Protein AF-A0AAN3V166-F1 (afdb_monomer_lite)

Radius of gyration: 17.08 Å; chains: 1; bounding box: 38×24×50 Å

Foldseek 3Di:
DLLVVVVVVVVVLVCQCPVDPVSVVVSVVCLVDPVSLVSQLVNQLVVLLCVLVVVVVVCVVVVVFDPDPVSVVVSVVVSVVSSVVSSVVSNVVSD

Sequence (95 aa):
MITFIAVGILLWLLGTSLSSPEGFEQASAIMGSFFVKFIMWGILTALAYHVVVGIRHMMMDFGYLEETFEAGKRSAKISFVITVVLSLLAGVLVW

Organism: NCBI:txid869687

pLDDT: mean 98.25, std 2.25, range [77.19, 98.88]

Secondary structure (DSSP, 8-state):
-HHHHHHHHHHHHHHHHTT-HHHHHHHHHHHHSHHHHHHHHHHHHHHHHHHHHHHHHHHHHTTSS--SHHHHHHHHHHHHHHHHHHHHHHHHHH-

Structure (mmCIF, N/CA/C/O backbone):
data_AF-A0AAN3V166-F1
#
_entry.id   AF-A0AAN3V166-F1
#
loop_
_atom_site.group_PDB
_atom_site.id
_atom_site.type_symbol
_atom_site.label_atom_id
_atom_site.label_alt_id
_atom_site.label_comp_id
_atom_site.label_asym_id
_atom_site.label_entity_id
_atom_site.label_seq_id
_atom_site.pdbx_PDB_ins_code
_atom_site.Cartn_x
_atom_site.Cartn_y
_atom_site.Cartn_z
_atom_site.occupancy
_atom_site.B_iso_or_equiv
_atom_site.auth_seq_id
_atom_site.auth_comp_id
_atom_site.auth_asym_id
_atom_site.auth_atom_id
_atom_site.pdbx_PDB_model_num
ATOM 1 N N . MET A 1 1 ? -0.959 10.038 -2.315 1.00 77.19 1 MET A N 1
ATOM 2 C CA . MET A 1 1 ? -2.145 10.555 -1.591 1.00 77.19 1 MET A CA 1
ATOM 3 C C . MET A 1 1 ? -2.839 9.480 -0.755 1.00 77.19 1 MET A C 1
ATOM 5 O O . MET A 1 1 ? -3.034 9.728 0.423 1.00 77.19 1 MET A O 1
ATOM 9 N N . ILE A 1 2 ? -3.151 8.292 -1.300 1.00 94.75 2 ILE A N 1
ATOM 10 C CA . ILE A 1 2 ? -3.799 7.198 -0.535 1.00 94.75 2 ILE A CA 1
ATOM 11 C C . ILE A 1 2 ? -3.018 6.857 0.743 1.00 94.75 2 ILE A C 1
ATOM 13 O O . ILE A 1 2 ? -3.565 6.959 1.834 1.00 94.75 2 ILE A O 1
ATOM 17 N N . THR A 1 3 ? -1.723 6.547 0.622 1.00 95.88 3 THR A N 1
ATOM 18 C CA . THR A 1 3 ? -0.869 6.191 1.770 1.00 95.88 3 THR A CA 1
ATOM 19 C C . THR A 1 3 ? -0.804 7.292 2.829 1.00 95.88 3 THR A C 1
ATOM 21 O O . THR A 1 3 ? -0.766 6.994 4.013 1.00 95.88 3 THR A O 1
ATOM 24 N N . PHE A 1 4 ? -0.852 8.564 2.425 1.00 97.12 4 PHE A N 1
ATOM 25 C CA . PHE A 1 4 ? -0.843 9.692 3.359 1.00 97.12 4 PHE A CA 1
ATOM 26 C C . PHE A 1 4 ? -2.100 9.711 4.241 1.00 97.12 4 PHE A C 1
ATOM 28 O O . PHE A 1 4 ? -1.992 9.811 5.457 1.00 97.12 4 PHE A O 1
ATOM 35 N N . ILE A 1 5 ? -3.285 9.534 3.647 1.00 97.81 5 ILE A N 1
ATOM 36 C CA . ILE A 1 5 ? -4.547 9.440 4.400 1.00 97.81 5 ILE A CA 1
ATOM 37 C C . ILE A 1 5 ? -4.570 8.163 5.250 1.00 97.81 5 ILE A C 1
ATOM 39 O O . ILE A 1 5 ? -5.019 8.183 6.396 1.00 97.81 5 ILE A O 1
ATOM 43 N N . ALA A 1 6 ? -4.037 7.063 4.712 1.00 97.81 6 ALA A N 1
ATOM 44 C CA . ALA A 1 6 ? -3.966 5.790 5.414 1.00 97.81 6 ALA A CA 1
ATOM 45 C C . ALA A 1 6 ? -3.201 5.884 6.741 1.00 97.81 6 ALA A C 1
ATOM 47 O O . ALA A 1 6 ? -3.602 5.231 7.697 1.00 97.81 6 ALA A O 1
ATOM 48 N N . VAL A 1 7 ? -2.165 6.726 6.844 1.00 98.25 7 VAL A N 1
ATOM 49 C CA . VAL A 1 7 ? -1.442 6.940 8.111 1.00 98.25 7 VAL A CA 1
ATOM 50 C C . VAL A 1 7 ? -2.383 7.415 9.218 1.00 98.25 7 VAL A C 1
ATOM 52 O O . VAL A 1 7 ? -2.323 6.884 10.320 1.00 98.25 7 VAL A O 1
ATOM 55 N N . GLY A 1 8 ? -3.293 8.353 8.937 1.00 98.31 8 GLY A N 1
ATOM 56 C CA . GLY A 1 8 ? -4.264 8.821 9.933 1.00 98.31 8 GLY A CA 1
ATOM 57 C C . GLY A 1 8 ? -5.201 7.707 10.409 1.00 98.31 8 GLY A C 1
ATOM 58 O O . GLY A 1 8 ? -5.421 7.555 11.608 1.00 98.31 8 GLY A O 1
ATOM 59 N N . ILE A 1 9 ? -5.690 6.881 9.477 1.00 98.12 9 ILE A N 1
ATOM 60 C CA . ILE A 1 9 ? -6.545 5.722 9.782 1.00 98.12 9 ILE A CA 1
ATOM 61 C C . ILE A 1 9 ? -5.785 4.703 10.642 1.00 98.12 9 ILE A C 1
ATOM 63 O O . ILE A 1 9 ? -6.308 4.228 11.648 1.00 98.12 9 ILE A O 1
ATOM 67 N N . LEU A 1 10 ? -4.543 4.385 10.270 1.00 98.56 10 LEU A N 1
ATOM 68 C CA . LEU A 1 10 ? -3.714 3.415 10.983 1.00 98.56 10 LEU A CA 1
ATOM 69 C C . LEU A 1 10 ? -3.304 3.916 12.371 1.00 98.56 10 LEU A C 1
ATOM 71 O O . LEU A 1 10 ? -3.309 3.127 13.308 1.00 98.56 10 LEU A O 1
ATOM 75 N N . LEU A 1 11 ? -2.995 5.206 12.530 1.00 98.75 11 LEU A N 1
ATOM 76 C CA . LEU A 1 11 ? -2.680 5.793 13.836 1.00 98.75 11 LEU A CA 1
ATOM 77 C C . LEU A 1 11 ? -3.895 5.817 14.762 1.00 98.75 11 LEU A C 1
ATOM 79 O O . LEU A 1 11 ? -3.748 5.543 15.949 1.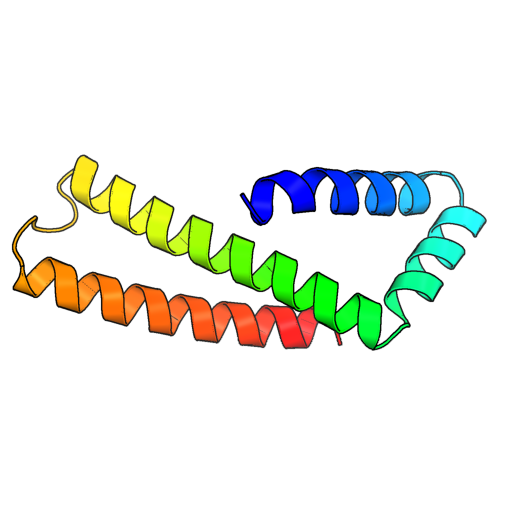00 98.75 11 LEU A O 1
ATOM 83 N N . TRP A 1 12 ? -5.088 6.100 14.233 1.00 98.75 12 TRP A N 1
ATOM 84 C CA . TRP A 1 12 ? -6.326 5.981 15.002 1.00 98.75 12 TRP A CA 1
ATOM 85 C C . TRP A 1 12 ? -6.552 4.536 15.465 1.00 98.75 12 TRP A C 1
ATOM 87 O O . TRP A 1 12 ? -6.729 4.304 16.659 1.00 98.75 12 TRP A O 1
ATOM 97 N N . LEU A 1 13 ? -6.471 3.565 14.548 1.00 98.75 13 LEU A N 1
ATOM 98 C CA . LEU A 1 13 ? -6.690 2.155 14.875 1.00 98.75 13 LEU A CA 1
ATOM 99 C C . LEU A 1 13 ? -5.640 1.635 15.869 1.00 98.75 13 LEU A C 1
ATOM 101 O O . LEU A 1 13 ? -5.985 0.935 16.819 1.00 98.75 13 LEU A O 1
ATOM 105 N N . LEU A 1 14 ? -4.372 2.024 15.690 1.00 98.81 14 LEU A N 1
ATOM 106 C CA . LEU A 1 14 ? -3.281 1.714 16.613 1.00 98.81 14 LEU A CA 1
ATOM 107 C C . LEU A 1 14 ? -3.535 2.331 17.993 1.00 98.81 14 LEU A C 1
ATOM 109 O O . LEU A 1 14 ? -3.406 1.641 19.001 1.00 98.81 14 LEU A O 1
ATOM 113 N N . GLY A 1 15 ? -3.947 3.600 18.043 1.00 98.81 15 GLY A N 1
ATOM 114 C CA . GLY A 1 15 ? -4.282 4.300 19.282 1.00 98.81 15 GLY A CA 1
ATOM 115 C C . GLY A 1 15 ? -5.405 3.612 20.058 1.00 98.81 15 GLY A C 1
ATOM 116 O O . GLY A 1 15 ? -5.257 3.381 21.255 1.00 98.81 15 GLY A O 1
ATOM 117 N N . THR A 1 16 ? -6.483 3.207 19.379 1.00 98.75 16 THR A N 1
ATOM 118 C CA . THR A 1 16 ? -7.560 2.404 19.983 1.00 98.75 16 THR A CA 1
ATOM 119 C C . THR A 1 16 ? -7.050 1.042 20.456 1.00 98.75 16 THR A C 1
ATOM 121 O O . THR A 1 16 ? -7.361 0.627 21.566 1.00 98.75 16 THR A O 1
ATOM 124 N N . SER A 1 17 ? -6.213 0.362 19.667 1.00 98.75 17 SER A N 1
ATOM 125 C CA . SER A 1 17 ? -5.694 -0.961 20.040 1.00 98.75 17 SER A CA 1
ATOM 126 C C . SER A 1 17 ? -4.782 -0.952 21.273 1.00 98.75 17 SER A C 1
ATOM 128 O O . SER A 1 17 ? -4.654 -1.972 21.943 1.00 98.75 17 SER A O 1
ATOM 130 N N . LEU A 1 18 ? -4.149 0.187 21.574 1.00 98.81 18 LEU A N 1
ATOM 131 C CA . LEU A 1 18 ? -3.203 0.340 22.682 1.00 98.81 18 LEU A CA 1
ATOM 132 C C . LEU A 1 18 ? -3.805 1.057 23.898 1.00 98.81 18 LEU A C 1
ATOM 134 O O . LEU A 1 18 ? -3.103 1.236 24.892 1.00 98.81 18 LEU A O 1
ATOM 138 N N . SER A 1 19 ? -5.069 1.495 23.843 1.00 98.56 19 SER A N 1
ATOM 139 C CA . SER A 1 19 ? -5.639 2.332 24.906 1.00 98.56 19 SER A CA 1
ATOM 140 C C . SER A 1 19 ? -5.960 1.560 26.188 1.00 98.56 19 SER A C 1
ATOM 142 O O . SER A 1 19 ? -5.807 2.107 27.277 1.00 98.56 19 SER A O 1
ATOM 144 N N . SER A 1 20 ? -6.433 0.317 26.068 1.00 98.69 20 SER A N 1
ATOM 145 C CA . SER A 1 20 ? -6.769 -0.599 27.172 1.00 98.69 20 SER A CA 1
ATOM 146 C C . SER A 1 20 ? -7.108 -1.994 26.609 1.00 98.69 20 SER A C 1
ATOM 148 O O . SER A 1 20 ? -7.215 -2.129 25.385 1.00 98.69 20 SER A O 1
ATOM 150 N N . PRO A 1 21 ? -7.323 -3.029 27.447 1.00 98.69 21 PRO A N 1
ATOM 151 C CA . PRO A 1 21 ? -7.853 -4.315 26.984 1.00 98.69 21 PRO A CA 1
ATOM 152 C C . PRO A 1 21 ? -9.176 -4.182 26.210 1.00 98.69 21 PRO A C 1
ATOM 154 O O . PRO A 1 21 ? -9.320 -4.760 25.136 1.00 98.69 21 PRO A O 1
ATOM 157 N N . GLU A 1 22 ? -10.102 -3.348 26.686 1.00 98.62 22 GLU A N 1
ATOM 158 C CA . GLU A 1 22 ? -11.382 -3.083 26.016 1.00 98.62 22 GLU A CA 1
ATOM 159 C C . GLU A 1 22 ? -11.177 -2.356 24.676 1.00 98.62 22 GLU A C 1
ATOM 161 O O . GLU A 1 22 ? -11.869 -2.636 23.697 1.00 98.62 22 GLU A O 1
ATOM 166 N N . GLY A 1 23 ? -10.194 -1.450 24.602 1.00 98.69 23 GLY A N 1
ATOM 167 C CA . GLY A 1 23 ? -9.797 -0.796 23.352 1.00 98.69 23 GLY A CA 1
ATOM 168 C C . GLY A 1 23 ? -9.250 -1.784 22.319 1.00 98.69 23 GLY A C 1
ATOM 169 O O . GLY A 1 23 ? -9.603 -1.719 21.139 1.00 98.69 23 GLY A O 1
ATOM 170 N N . PHE A 1 24 ? -8.452 -2.761 22.756 1.00 98.81 24 PHE A N 1
ATOM 171 C CA . PHE A 1 24 ? -7.970 -3.831 21.886 1.00 98.81 24 PHE A CA 1
ATOM 172 C C . PHE A 1 24 ? -9.110 -4.724 21.375 1.00 98.81 24 PHE A C 1
ATOM 174 O O . PHE A 1 24 ? -9.150 -5.045 20.183 1.00 98.81 24 PHE A O 1
ATOM 181 N N . GLU A 1 25 ? -10.066 -5.088 22.235 1.00 98.75 25 GLU A N 1
ATOM 182 C CA . GLU A 1 25 ? -11.268 -5.823 21.822 1.00 98.75 25 GLU A CA 1
ATOM 183 C C . GLU A 1 25 ? -12.098 -5.021 20.813 1.00 98.75 25 GLU A C 1
ATOM 185 O O . GLU A 1 25 ? -12.530 -5.566 19.795 1.00 98.75 25 GLU A O 1
ATOM 190 N N . GLN A 1 26 ? -12.251 -3.710 21.024 1.00 98.75 26 GLN A N 1
ATOM 191 C CA . GLN A 1 26 ? -12.935 -2.820 20.087 1.00 98.75 26 GLN A CA 1
ATOM 192 C C . GLN A 1 26 ? -12.227 -2.761 18.724 1.00 98.75 26 GLN A C 1
ATOM 194 O O . GLN A 1 26 ? -12.878 -2.913 17.688 1.00 98.75 26 GLN A O 1
ATOM 199 N N . ALA A 1 27 ? -10.905 -2.563 18.699 1.00 98.69 27 ALA A N 1
ATOM 200 C CA . ALA A 1 27 ? -10.119 -2.555 17.463 1.00 98.69 27 ALA A CA 1
ATOM 201 C C . ALA A 1 27 ? -10.223 -3.900 16.724 1.00 98.69 27 ALA A C 1
ATOM 203 O O . ALA A 1 27 ? -10.398 -3.935 15.503 1.00 98.69 27 ALA A O 1
ATOM 204 N N . SER A 1 28 ? -10.188 -5.005 17.471 1.00 98.50 28 SER A N 1
ATOM 205 C CA . SER A 1 28 ? -10.360 -6.359 16.939 1.00 98.50 28 SER A CA 1
ATOM 206 C C . SER A 1 28 ? -11.756 -6.567 16.340 1.00 98.50 28 SER A C 1
ATOM 208 O O . SER A 1 28 ? -11.876 -7.098 15.237 1.00 98.50 28 SER A O 1
ATOM 210 N N . ALA A 1 29 ? -12.812 -6.087 17.006 1.00 98.62 29 ALA A N 1
ATOM 211 C CA . ALA A 1 29 ? -14.184 -6.142 16.501 1.00 98.62 29 ALA A CA 1
ATOM 212 C C . ALA A 1 29 ? -14.360 -5.320 15.212 1.00 98.62 29 ALA A C 1
ATOM 214 O O . ALA A 1 29 ? -14.982 -5.790 14.257 1.00 98.62 29 ALA A O 1
ATOM 215 N N . ILE A 1 30 ? -13.760 -4.125 15.146 1.00 98.56 30 ILE A N 1
ATOM 216 C CA . ILE A 1 30 ? -13.724 -3.290 13.935 1.00 98.56 30 ILE A CA 1
ATOM 217 C C . ILE A 1 30 ? -13.054 -4.053 12.784 1.00 98.56 30 ILE A C 1
ATOM 219 O O . ILE A 1 30 ? -13.619 -4.140 11.692 1.00 98.56 30 ILE A O 1
ATOM 223 N N . MET A 1 31 ? -11.893 -4.666 13.038 1.00 98.50 31 MET A N 1
ATOM 224 C CA . MET A 1 31 ? -11.170 -5.491 12.062 1.00 98.50 31 MET A CA 1
ATOM 225 C C . MET A 1 31 ? -11.890 -6.795 11.692 1.00 98.50 31 MET A C 1
ATOM 227 O O . MET A 1 31 ? -11.542 -7.405 10.685 1.00 98.50 31 MET A O 1
ATOM 231 N N . GLY A 1 32 ? -12.910 -7.213 12.447 1.00 98.06 32 GLY A N 1
ATOM 232 C CA . GLY A 1 32 ? -13.779 -8.340 12.103 1.00 98.06 32 GLY A CA 1
ATOM 233 C C . GLY A 1 32 ? -14.752 -8.046 10.954 1.00 98.06 32 GLY A C 1
ATOM 234 O O . GLY A 1 32 ? -15.226 -8.973 10.299 1.00 98.06 32 GLY A O 1
ATOM 235 N N . SER A 1 33 ? -15.034 -6.771 10.662 1.00 98.44 33 SER A N 1
ATOM 236 C CA . SER A 1 33 ? -15.940 -6.381 9.577 1.00 98.44 33 SER A CA 1
ATOM 237 C C . SER A 1 33 ? -15.320 -6.624 8.200 1.00 98.44 33 SER A C 1
ATOM 239 O O . SER A 1 33 ? -14.244 -6.112 7.892 1.00 98.44 33 SER A O 1
ATOM 241 N N . PHE A 1 34 ? -16.050 -7.320 7.320 1.00 98.25 34 PHE A N 1
ATOM 242 C CA . PHE A 1 34 ? -15.672 -7.526 5.915 1.00 98.25 34 PHE A CA 1
ATOM 243 C C . PHE A 1 34 ? -15.290 -6.214 5.213 1.00 98.25 34 PHE A C 1
ATOM 245 O O . PHE A 1 34 ? -14.277 -6.142 4.520 1.00 98.25 34 PHE A O 1
ATOM 252 N N . PHE A 1 35 ? -16.090 -5.160 5.409 1.00 98.56 35 PHE A N 1
ATOM 253 C CA . PHE A 1 35 ? -15.868 -3.866 4.764 1.00 98.56 35 PHE A CA 1
ATOM 254 C C . PHE A 1 35 ? -14.566 -3.212 5.241 1.00 98.56 35 PHE A C 1
ATOM 256 O O . PHE A 1 35 ? -13.803 -2.677 4.437 1.00 98.56 35 PHE A O 1
ATOM 263 N N . VAL A 1 36 ? -14.269 -3.318 6.539 1.00 98.38 36 VAL A N 1
ATOM 264 C CA . VAL A 1 36 ? -13.016 -2.813 7.113 1.00 98.38 36 VAL A CA 1
ATOM 265 C C . VAL A 1 36 ? -11.828 -3.636 6.623 1.00 98.38 36 VAL A C 1
ATOM 267 O O . VAL A 1 36 ? -10.831 -3.051 6.207 1.00 98.38 36 VAL A O 1
ATOM 270 N N . LYS A 1 37 ? -11.940 -4.971 6.584 1.00 98.56 37 LYS A N 1
ATOM 271 C CA . LYS A 1 37 ? -10.918 -5.854 5.998 1.00 98.56 37 LYS A CA 1
ATOM 272 C C . LYS A 1 37 ? -10.620 -5.473 4.543 1.00 98.56 37 LYS A C 1
ATOM 274 O O . LYS A 1 37 ? -9.457 -5.380 4.165 1.00 98.56 37 LYS A O 1
ATOM 279 N N . PHE A 1 38 ? -11.640 -5.175 3.737 1.00 98.62 38 PHE A N 1
ATOM 280 C CA . PHE A 1 38 ? -11.448 -4.729 2.353 1.00 98.62 38 PHE A CA 1
ATOM 281 C C . PHE A 1 38 ? -10.686 -3.394 2.262 1.00 98.62 38 PHE A C 1
ATOM 283 O O . PHE A 1 38 ? -9.750 -3.271 1.471 1.00 98.62 38 PHE A O 1
ATOM 290 N N . ILE A 1 39 ? -11.026 -2.411 3.104 1.00 98.50 39 ILE A N 1
ATOM 291 C CA . ILE A 1 39 ? -10.299 -1.131 3.173 1.00 98.50 39 ILE A CA 1
ATOM 292 C C . ILE A 1 39 ? -8.853 -1.341 3.634 1.00 98.50 39 ILE A C 1
ATOM 294 O O . ILE A 1 39 ? -7.933 -0.799 3.020 1.00 98.50 39 ILE A O 1
ATOM 298 N N . MET A 1 40 ? -8.635 -2.140 4.682 1.00 98.69 40 MET A N 1
ATOM 299 C CA . MET A 1 40 ? -7.301 -2.437 5.209 1.00 98.69 40 MET A CA 1
ATOM 300 C C . MET A 1 40 ? -6.427 -3.120 4.153 1.00 98.69 40 MET A C 1
ATOM 302 O O . MET A 1 40 ? -5.286 -2.717 3.932 1.00 98.69 40 MET A O 1
ATOM 306 N N . TRP A 1 41 ? -6.978 -4.099 3.435 1.00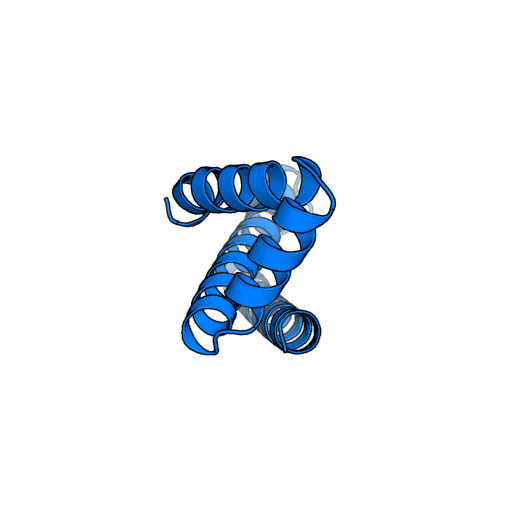 98.81 41 TRP A N 1
ATOM 307 C CA . TRP A 1 41 ? -6.303 -4.734 2.307 1.00 98.81 41 TRP A CA 1
ATOM 308 C C . TRP A 1 41 ? -5.943 -3.726 1.203 1.00 98.81 41 TRP A C 1
ATOM 310 O O . TRP A 1 41 ? -4.823 -3.751 0.684 1.00 98.81 41 TRP A O 1
ATOM 320 N N . GLY A 1 42 ? -6.844 -2.793 0.879 1.00 98.62 42 GLY A N 1
ATOM 321 C CA . GLY A 1 42 ? -6.582 -1.712 -0.074 1.00 98.62 42 GLY A CA 1
ATOM 322 C C . GLY A 1 42 ? -5.455 -0.774 0.374 1.00 98.62 42 GLY A C 1
ATOM 323 O O . GLY A 1 42 ? -4.587 -0.431 -0.431 1.00 98.62 42 GLY A O 1
ATOM 324 N N . ILE A 1 43 ? -5.415 -0.410 1.660 1.00 98.69 43 ILE A N 1
ATOM 325 C CA . ILE A 1 43 ? -4.331 0.385 2.260 1.00 98.69 43 ILE A CA 1
ATOM 326 C C . ILE A 1 43 ? -2.990 -0.340 2.117 1.00 98.69 43 ILE A C 1
ATOM 328 O O . ILE A 1 43 ? -2.032 0.244 1.604 1.00 98.69 43 ILE A O 1
ATOM 332 N N . LEU A 1 44 ? -2.923 -1.609 2.528 1.00 98.69 44 LEU A N 1
ATOM 333 C CA . LEU A 1 44 ? -1.698 -2.407 2.457 1.00 98.69 44 LEU A CA 1
ATOM 334 C C . LEU A 1 44 ? -1.243 -2.615 1.009 1.00 98.69 44 LEU A C 1
ATOM 336 O O . LEU A 1 44 ? -0.053 -2.524 0.722 1.00 98.69 44 LEU A O 1
ATOM 340 N N . THR A 1 45 ? -2.180 -2.811 0.081 1.00 98.81 45 THR A N 1
ATOM 341 C CA . THR A 1 45 ? -1.888 -2.939 -1.353 1.00 98.81 45 THR A CA 1
ATOM 342 C C . THR A 1 45 ? -1.336 -1.637 -1.938 1.00 98.81 45 THR A C 1
ATOM 344 O O . THR A 1 45 ? -0.326 -1.657 -2.643 1.00 98.81 45 THR A O 1
ATOM 347 N N . ALA A 1 46 ? -1.947 -0.491 -1.621 1.00 98.62 46 ALA A N 1
ATOM 348 C CA . ALA A 1 46 ? -1.464 0.813 -2.070 1.00 98.62 46 ALA A CA 1
ATOM 349 C C . ALA A 1 46 ? -0.072 1.134 -1.500 1.00 98.62 46 ALA A C 1
ATOM 351 O O . ALA A 1 46 ? 0.786 1.641 -2.225 1.00 98.62 46 ALA A O 1
ATOM 352 N N . LEU A 1 47 ? 0.171 0.801 -0.227 1.00 98.62 47 LEU A N 1
ATOM 353 C CA . LEU A 1 47 ? 1.485 0.927 0.400 1.00 98.62 47 LEU A CA 1
ATOM 354 C C . LEU A 1 47 ? 2.516 0.012 -0.274 1.00 98.62 47 LEU A C 1
ATOM 356 O O . LEU A 1 47 ? 3.584 0.490 -0.648 1.00 98.62 47 LEU A O 1
ATOM 360 N N . ALA A 1 48 ? 2.191 -1.267 -0.487 1.00 98.75 48 ALA A N 1
ATOM 361 C CA . ALA A 1 48 ? 3.078 -2.227 -1.141 1.00 98.75 48 ALA A CA 1
ATOM 362 C C . ALA A 1 48 ? 3.473 -1.761 -2.549 1.00 98.75 48 ALA A C 1
ATOM 364 O O . ALA A 1 48 ? 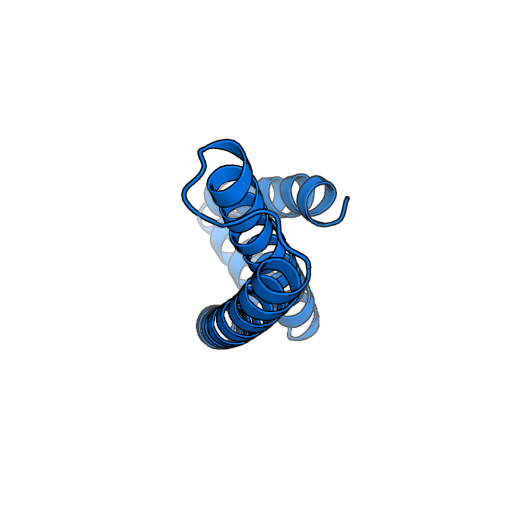4.654 -1.762 -2.891 1.00 98.75 48 ALA A O 1
ATOM 365 N N . TYR A 1 49 ? 2.508 -1.295 -3.345 1.00 98.81 49 TYR A N 1
ATOM 366 C CA . TYR A 1 49 ? 2.783 -0.714 -4.658 1.00 98.81 49 TYR A CA 1
ATOM 367 C C . TYR A 1 49 ? 3.716 0.497 -4.567 1.00 98.81 49 TYR A C 1
ATOM 369 O O . TYR A 1 49 ? 4.716 0.571 -5.283 1.00 98.81 49 TYR A O 1
ATOM 377 N N . HIS A 1 50 ? 3.406 1.435 -3.666 1.00 98.56 50 HIS A N 1
ATOM 378 C CA . HIS A 1 50 ? 4.180 2.660 -3.503 1.00 98.56 50 HIS A CA 1
ATOM 379 C C . HIS A 1 50 ? 5.632 2.371 -3.109 1.00 98.56 50 HIS A C 1
ATOM 381 O O . HIS A 1 50 ? 6.544 2.965 -3.676 1.00 98.56 50 HIS A O 1
ATOM 387 N N . VAL A 1 51 ? 5.855 1.417 -2.201 1.00 98.75 51 VAL A N 1
ATOM 388 C CA . VAL A 1 51 ? 7.197 0.993 -1.782 1.00 98.75 51 VAL A CA 1
ATOM 389 C C . VAL A 1 51 ? 7.939 0.294 -2.920 1.00 98.75 51 VAL A C 1
ATOM 391 O O . VAL A 1 51 ? 9.067 0.670 -3.216 1.00 98.75 51 VAL A O 1
ATOM 394 N N . VAL A 1 52 ? 7.324 -0.681 -3.600 1.00 98.88 52 VAL A N 1
ATOM 395 C CA . VAL A 1 52 ? 7.982 -1.428 -4.690 1.00 98.88 52 VAL A CA 1
ATOM 396 C C . VAL A 1 52 ? 8.405 -0.496 -5.825 1.00 98.88 52 VAL A C 1
ATOM 398 O O . VAL A 1 52 ? 9.529 -0.584 -6.320 1.00 98.88 52 VAL A O 1
ATOM 401 N N . VAL A 1 53 ? 7.524 0.417 -6.238 1.00 98.62 53 VAL A N 1
ATOM 402 C CA . VAL A 1 53 ? 7.841 1.378 -7.301 1.00 98.62 53 VAL A CA 1
ATOM 403 C C . VAL A 1 53 ? 8.796 2.467 -6.804 1.00 98.62 53 VAL A C 1
ATOM 405 O O . VAL A 1 53 ? 9.661 2.890 -7.564 1.00 98.62 53 VAL A O 1
ATOM 408 N N . GLY A 1 54 ? 8.715 2.870 -5.534 1.00 98.62 54 GLY A N 1
ATOM 409 C CA . GLY A 1 54 ? 9.684 3.774 -4.910 1.00 98.62 54 GLY A CA 1
ATOM 410 C C . GLY A 1 54 ? 11.100 3.194 -4.897 1.00 98.62 54 GLY A C 1
ATOM 411 O O . GLY A 1 54 ? 12.040 3.863 -5.312 1.00 98.62 54 GLY A O 1
ATOM 412 N N . ILE A 1 55 ? 11.251 1.916 -4.536 1.00 98.88 55 ILE A N 1
ATOM 413 C CA . ILE A 1 55 ? 12.534 1.205 -4.623 1.00 98.88 55 ILE A CA 1
ATOM 414 C C . ILE A 1 55 ? 12.998 1.122 -6.079 1.00 98.88 55 ILE A C 1
ATOM 416 O O . ILE A 1 55 ? 14.160 1.397 -6.354 1.00 98.88 55 ILE A O 1
ATOM 420 N N . ARG A 1 56 ? 12.104 0.810 -7.032 1.00 98.69 56 ARG A N 1
ATOM 421 C CA . ARG A 1 56 ? 12.440 0.844 -8.468 1.00 98.69 56 ARG A CA 1
ATOM 422 C C . ARG A 1 56 ? 12.993 2.210 -8.888 1.00 98.69 56 ARG A C 1
ATOM 424 O O . ARG A 1 56 ? 13.950 2.235 -9.654 1.00 98.69 56 ARG A O 1
ATOM 431 N N . HIS A 1 57 ? 12.412 3.311 -8.408 1.00 98.62 57 HIS A N 1
ATOM 432 C CA . HIS A 1 57 ? 12.931 4.656 -8.666 1.00 98.62 57 HIS A CA 1
ATOM 433 C C . HIS A 1 57 ? 14.335 4.834 -8.084 1.00 98.62 57 HIS A C 1
ATOM 435 O O . HIS A 1 57 ? 15.249 5.130 -8.840 1.00 98.62 57 HIS A O 1
ATOM 441 N N . MET A 1 58 ? 14.544 4.512 -6.804 1.00 98.75 58 MET A N 1
ATOM 442 C CA . MET A 1 58 ? 15.874 4.597 -6.180 1.00 98.75 58 MET A CA 1
ATOM 443 C C . MET A 1 58 ? 16.922 3.726 -6.894 1.00 98.75 58 MET A C 1
ATOM 445 O O . MET A 1 58 ? 18.091 4.087 -6.976 1.00 98.75 58 MET A O 1
ATOM 449 N N . MET A 1 59 ? 16.520 2.571 -7.434 1.00 98.75 59 MET A N 1
ATOM 450 C CA . MET A 1 59 ? 17.407 1.721 -8.230 1.00 98.75 59 MET A CA 1
ATOM 451 C C . MET A 1 59 ? 17.815 2.369 -9.558 1.00 98.75 59 MET A C 1
ATOM 453 O O . MET A 1 59 ? 18.933 2.134 -10.006 1.00 98.75 59 MET A O 1
ATOM 457 N N . MET A 1 60 ? 16.943 3.160 -10.188 1.00 98.50 60 MET A N 1
ATOM 458 C CA . MET A 1 60 ? 17.313 3.976 -11.352 1.00 98.50 60 MET A CA 1
ATOM 459 C C . MET A 1 60 ? 18.247 5.111 -10.922 1.00 98.50 60 MET A C 1
ATOM 461 O O . MET A 1 60 ? 19.333 5.235 -11.478 1.00 98.50 60 MET A O 1
ATOM 465 N N . ASP A 1 61 ? 17.893 5.834 -9.854 1.00 98.56 61 ASP A N 1
ATOM 466 C CA . ASP A 1 61 ? 18.658 6.980 -9.341 1.00 98.56 61 ASP A CA 1
ATOM 467 C C . ASP A 1 61 ? 20.108 6.616 -8.966 1.00 98.56 61 ASP A C 1
ATOM 469 O O . ASP A 1 61 ? 21.027 7.415 -9.141 1.00 98.56 61 ASP A O 1
ATOM 473 N N . PHE A 1 62 ? 20.334 5.397 -8.461 1.00 98.50 62 PHE A N 1
ATOM 474 C CA . PHE A 1 62 ? 21.662 4.896 -8.087 1.00 98.50 62 PHE A CA 1
ATOM 475 C C . PHE A 1 62 ? 22.356 4.064 -9.176 1.00 98.50 62 PHE A C 1
ATOM 477 O O . PHE A 1 62 ? 23.414 3.488 -8.925 1.00 98.50 62 PHE A O 1
ATOM 484 N N . GLY A 1 63 ? 21.786 3.984 -10.382 1.00 97.62 63 GLY A N 1
ATOM 485 C CA . GLY A 1 63 ? 22.397 3.292 -11.521 1.00 97.62 63 GLY A CA 1
ATOM 486 C C . GLY A 1 63 ? 22.352 1.760 -11.456 1.00 97.62 63 GLY A C 1
ATOM 487 O O . GLY A 1 63 ? 23.067 1.095 -12.203 1.00 97.62 63 GLY A O 1
ATOM 488 N N . TYR A 1 64 ? 21.514 1.174 -10.594 1.00 98.38 64 TYR A N 1
ATOM 489 C CA . TYR A 1 64 ? 21.266 -0.276 -10.561 1.00 98.38 64 TYR A CA 1
ATOM 490 C C . TYR A 1 64 ? 20.323 -0.751 -11.673 1.00 98.38 64 TYR A C 1
ATOM 492 O O . TYR A 1 64 ? 20.309 -1.937 -12.007 1.00 98.38 64 TYR A O 1
ATOM 500 N N . LEU A 1 65 ? 19.513 0.148 -12.237 1.00 98.06 65 LEU A N 1
ATOM 501 C CA . LEU A 1 65 ? 18.671 -0.115 -13.401 1.00 98.06 65 LEU A CA 1
ATOM 502 C C . LEU A 1 65 ? 19.004 0.860 -14.525 1.00 98.06 65 LEU A C 1
ATOM 504 O O . LEU A 1 65 ? 19.097 2.061 -14.306 1.00 98.06 65 LEU A O 1
ATOM 508 N N . GLU A 1 66 ? 19.112 0.333 -15.743 1.00 97.31 66 GLU A N 1
ATOM 509 C CA . GLU A 1 66 ? 19.267 1.145 -16.947 1.00 97.31 66 GLU A CA 1
ATOM 510 C C . GLU A 1 66 ? 18.045 2.048 -17.179 1.00 97.31 66 GLU A C 1
ATOM 512 O O . GLU A 1 66 ? 16.895 1.609 -17.076 1.00 97.31 66 GLU A O 1
ATOM 517 N N . GLU A 1 67 ? 18.294 3.283 -17.607 1.00 97.94 67 GLU A N 1
ATOM 518 C CA . GLU A 1 67 ? 17.268 4.294 -17.896 1.00 97.94 67 GLU A CA 1
ATOM 519 C C . GLU A 1 67 ? 16.825 4.277 -19.373 1.00 97.94 67 GLU A C 1
ATOM 521 O O . GLU A 1 67 ? 16.507 5.300 -19.977 1.00 97.94 67 GLU A O 1
ATOM 526 N N . THR A 1 68 ? 16.799 3.090 -19.986 1.00 98.50 68 THR A N 1
ATOM 527 C CA . THR A 1 68 ? 16.266 2.892 -21.341 1.00 98.50 68 THR A CA 1
ATOM 528 C C . THR A 1 68 ? 14.777 2.553 -21.299 1.00 98.50 68 THR A C 1
ATOM 530 O O . THR A 1 68 ? 14.259 2.015 -20.318 1.00 98.50 68 THR A O 1
ATOM 533 N N . PHE A 1 69 ? 14.058 2.808 -22.394 1.00 98.19 69 PHE A N 1
ATOM 534 C CA . PHE A 1 69 ? 1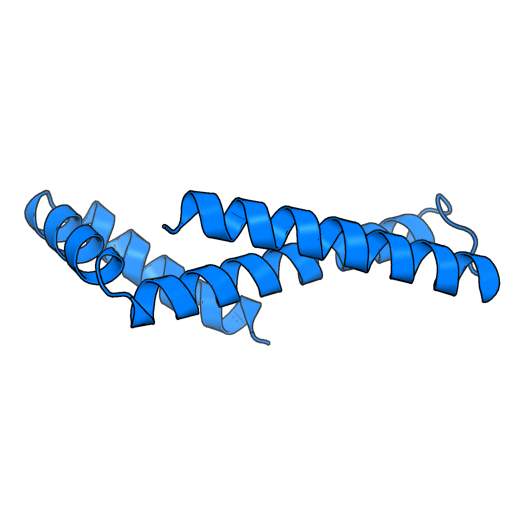2.623 2.514 -22.465 1.00 98.19 69 PHE A CA 1
ATOM 535 C C . PHE A 1 69 ? 12.302 1.025 -22.255 1.00 98.19 69 PHE A C 1
ATOM 537 O O . PHE A 1 69 ? 11.350 0.681 -21.549 1.00 98.19 69 PHE A O 1
ATOM 544 N N . GLU A 1 70 ? 13.113 0.128 -22.819 1.00 98.44 70 GLU A N 1
ATOM 545 C CA . GLU A 1 70 ? 12.898 -1.317 -22.700 1.00 98.44 70 GLU A CA 1
ATOM 546 C C . GLU A 1 70 ? 13.199 -1.835 -21.284 1.00 98.44 70 GLU A C 1
ATOM 548 O O . GLU A 1 70 ? 12.412 -2.613 -20.731 1.00 98.44 70 GLU A O 1
ATOM 553 N N . ALA A 1 71 ? 14.257 -1.338 -20.631 1.00 98.31 71 ALA A N 1
ATOM 554 C CA . ALA A 1 71 ? 14.506 -1.608 -19.213 1.00 98.31 71 ALA A CA 1
ATOM 555 C C .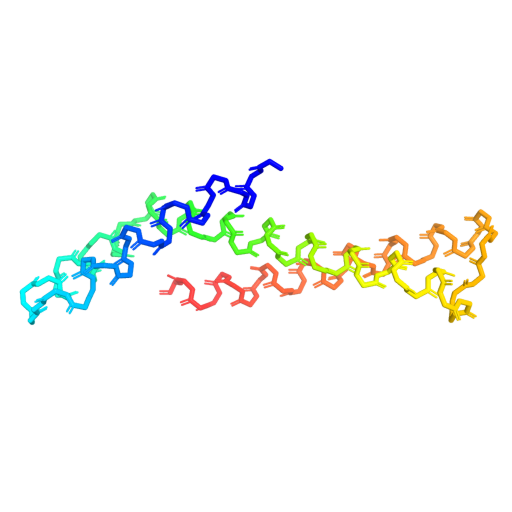 ALA A 1 71 ? 13.394 -1.026 -18.318 1.00 98.31 71 ALA A C 1
ATOM 557 O O . ALA A 1 71 ? 12.944 -1.677 -17.366 1.00 98.31 71 ALA A O 1
ATOM 558 N N . GLY A 1 72 ? 12.871 0.151 -18.669 1.00 98.44 72 GLY A N 1
ATOM 559 C CA . GLY A 1 72 ? 11.734 0.793 -18.014 1.00 98.44 72 GLY A CA 1
ATOM 560 C C . GLY A 1 72 ? 10.461 -0.057 -18.057 1.00 98.44 72 GLY A C 1
ATOM 561 O O . GLY A 1 72 ? 9.848 -0.283 -17.011 1.00 98.44 72 GLY A O 1
ATOM 562 N N . LYS A 1 73 ? 10.099 -0.593 -19.232 1.00 98.75 73 LYS A N 1
ATOM 563 C CA . LYS A 1 73 ? 8.972 -1.531 -19.397 1.00 98.75 73 LYS A CA 1
ATOM 564 C C . LYS A 1 73 ? 9.173 -2.813 -18.597 1.00 98.75 73 LYS A C 1
ATOM 566 O O . LYS A 1 73 ? 8.242 -3.273 -17.937 1.00 98.75 73 LYS A O 1
ATOM 571 N N . ARG A 1 74 ? 10.368 -3.410 -18.675 1.00 98.69 74 ARG A N 1
ATOM 572 C CA . ARG A 1 74 ? 10.686 -4.665 -17.982 1.00 98.69 74 ARG A CA 1
ATOM 573 C C . ARG A 1 74 ? 10.565 -4.497 -16.469 1.00 98.69 74 ARG A C 1
ATOM 575 O O . ARG A 1 74 ? 9.840 -5.256 -15.834 1.00 98.69 74 ARG A O 1
ATOM 582 N N . SER A 1 75 ? 11.210 -3.474 -15.911 1.00 98.62 75 SER A N 1
ATOM 583 C CA . SER A 1 75 ? 11.162 -3.178 -14.475 1.00 98.62 75 SER A CA 1
ATOM 584 C C . SER A 1 75 ? 9.749 -2.836 -13.997 1.00 98.62 75 SER A C 1
ATOM 586 O O . SER A 1 75 ? 9.345 -3.323 -12.950 1.00 98.62 75 SER A O 1
ATOM 588 N N . ALA A 1 76 ? 8.956 -2.090 -14.776 1.00 98.69 76 ALA A N 1
ATOM 589 C CA . ALA A 1 76 ? 7.566 -1.790 -14.423 1.00 98.69 76 ALA A CA 1
ATOM 590 C C . ALA A 1 76 ? 6.687 -3.053 -14.361 1.00 98.69 76 ALA A C 1
ATOM 592 O O . ALA A 1 76 ? 5.939 -3.237 -13.403 1.00 98.69 76 ALA A O 1
ATOM 593 N N . LYS A 1 77 ? 6.809 -3.962 -15.343 1.00 98.81 77 LYS A N 1
ATOM 594 C CA . LYS A 1 77 ? 6.095 -5.253 -15.330 1.00 98.81 77 LYS A CA 1
ATOM 595 C C . LYS A 1 77 ? 6.473 -6.092 -14.108 1.00 98.81 77 LYS A C 1
ATOM 597 O O . LYS A 1 77 ? 5.588 -6.630 -13.452 1.00 98.81 77 LYS A O 1
ATOM 602 N N . ILE A 1 78 ? 7.767 -6.168 -13.789 1.00 98.81 78 ILE A N 1
ATOM 603 C CA . ILE A 1 78 ? 8.258 -6.878 -12.600 1.00 98.81 78 ILE A CA 1
ATOM 604 C C . ILE A 1 78 ? 7.680 -6.250 -11.326 1.00 98.81 78 ILE A C 1
ATOM 606 O O . ILE A 1 78 ? 7.160 -6.976 -10.483 1.00 98.81 78 ILE A O 1
ATOM 610 N N . SER A 1 79 ? 7.695 -4.918 -11.205 1.00 98.81 79 SER A N 1
ATOM 611 C CA . SER A 1 79 ? 7.094 -4.216 -10.068 1.00 98.81 79 SER A CA 1
ATOM 612 C C . SER A 1 79 ? 5.614 -4.560 -9.895 1.00 98.81 79 SER A C 1
ATOM 614 O O . SER A 1 79 ? 5.213 -4.884 -8.782 1.00 98.81 79 SER A O 1
ATOM 616 N N . PHE A 1 80 ? 4.815 -4.580 -10.970 1.00 98.75 80 PHE A N 1
ATOM 617 C CA . PHE A 1 80 ? 3.407 -4.986 -10.881 1.00 98.75 80 PHE A CA 1
ATOM 618 C C . PHE A 1 80 ? 3.235 -6.432 -10.407 1.00 98.75 80 PHE A C 1
ATOM 620 O O . PHE A 1 80 ? 2.392 -6.685 -9.551 1.00 98.75 80 PHE A O 1
ATOM 627 N N . VAL A 1 81 ? 4.043 -7.373 -10.909 1.00 98.88 81 VAL A N 1
ATOM 628 C CA . VAL A 1 81 ? 3.999 -8.776 -10.461 1.00 98.88 81 VAL A CA 1
ATOM 629 C C . VAL A 1 81 ? 4.308 -8.880 -8.966 1.00 98.88 81 VAL A C 1
ATOM 631 O O . VAL A 1 81 ? 3.551 -9.510 -8.232 1.00 98.88 81 VAL A O 1
ATOM 634 N N . ILE A 1 82 ? 5.367 -8.214 -8.495 1.00 98.88 82 ILE A N 1
ATOM 635 C CA . ILE A 1 82 ? 5.729 -8.191 -7.070 1.00 98.88 82 ILE A CA 1
ATOM 636 C C . ILE A 1 82 ? 4.595 -7.577 -6.240 1.00 98.88 82 ILE A C 1
ATOM 638 O O . ILE A 1 82 ? 4.216 -8.135 -5.213 1.00 98.88 82 ILE A O 1
ATOM 642 N N . THR A 1 83 ? 4.009 -6.463 -6.687 1.00 98.81 83 THR A N 1
ATOM 643 C CA . THR A 1 83 ? 2.873 -5.836 -6.001 1.00 98.81 83 THR A CA 1
ATOM 644 C C . THR A 1 83 ? 1.668 -6.769 -5.910 1.00 98.81 83 THR A C 1
ATOM 646 O O . THR A 1 83 ? 1.053 -6.827 -4.850 1.00 98.81 83 THR A O 1
ATOM 649 N N . VAL A 1 84 ? 1.330 -7.518 -6.966 1.00 98.88 84 VAL A N 1
ATOM 650 C CA . VAL A 1 84 ? 0.227 -8.494 -6.922 1.00 98.88 84 VAL A CA 1
ATOM 651 C C . VAL A 1 84 ? 0.513 -9.581 -5.888 1.00 98.88 84 VAL A C 1
ATOM 653 O O . VAL A 1 84 ? -0.351 -9.868 -5.066 1.00 98.88 84 VAL A O 1
ATOM 656 N N . VAL A 1 85 ? 1.729 -10.134 -5.861 1.00 98.88 85 VAL A N 1
ATOM 657 C CA . VAL A 1 85 ? 2.122 -11.131 -4.850 1.00 98.88 85 VAL A CA 1
ATOM 658 C C . VAL A 1 85 ? 1.991 -10.561 -3.434 1.00 98.88 85 VAL A C 1
ATOM 660 O O . VAL A 1 85 ? 1.377 -11.189 -2.574 1.00 98.88 85 VAL A O 1
ATOM 663 N N . LEU A 1 86 ? 2.497 -9.350 -3.190 1.00 98.81 86 LEU A N 1
ATOM 664 C CA . LEU A 1 86 ? 2.382 -8.688 -1.887 1.00 98.81 86 LEU A CA 1
ATOM 665 C C . LEU A 1 86 ? 0.929 -8.366 -1.515 1.00 98.81 86 LEU A C 1
ATOM 667 O O . LEU A 1 86 ? 0.559 -8.489 -0.353 1.00 98.81 86 LEU A O 1
ATOM 671 N N . SER A 1 87 ? 0.094 -7.992 -2.484 1.00 98.81 87 SER A N 1
ATOM 672 C CA . SER A 1 87 ? -1.336 -7.748 -2.278 1.00 98.81 87 SER A CA 1
ATOM 673 C C . SER A 1 87 ? -2.081 -9.028 -1.893 1.00 98.81 87 SER A C 1
ATOM 675 O O . SER A 1 87 ? -2.937 -8.993 -1.011 1.00 98.81 87 SER A O 1
ATOM 677 N N . LEU A 1 88 ? -1.726 -10.175 -2.484 1.00 98.81 88 LEU A N 1
ATOM 678 C CA . LEU A 1 88 ? -2.276 -11.477 -2.095 1.00 98.81 88 LEU A CA 1
ATOM 679 C C . LEU A 1 88 ? -1.853 -11.862 -0.674 1.00 98.81 88 LEU A C 1
ATOM 681 O O . LEU A 1 88 ? -2.697 -12.267 0.120 1.00 98.81 88 LEU A O 1
ATOM 685 N N . LEU A 1 89 ? -0.576 -11.676 -0.323 1.00 98.81 89 LEU A N 1
ATOM 686 C CA . LEU A 1 89 ? -0.083 -11.912 1.040 1.00 98.81 89 LEU A CA 1
ATOM 687 C C . LEU A 1 89 ? -0.744 -10.976 2.061 1.00 98.81 89 LEU A C 1
ATOM 689 O O . LEU A 1 89 ? -1.098 -11.411 3.153 1.00 98.81 89 LEU A O 1
ATOM 693 N N . ALA A 1 90 ? -0.973 -9.711 1.702 1.00 98.62 90 ALA A N 1
ATOM 694 C CA . AL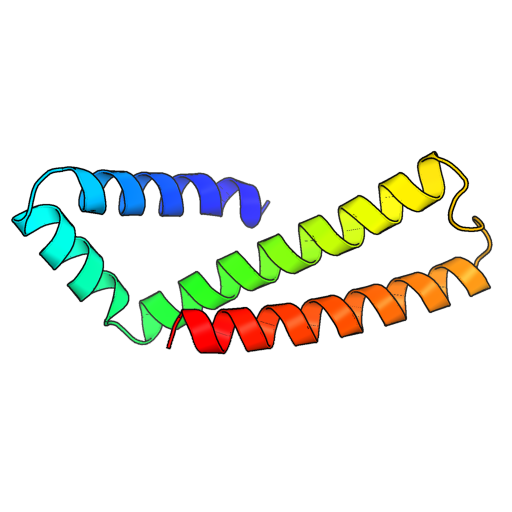A A 1 90 ? -1.753 -8.788 2.520 1.00 98.62 90 ALA A CA 1
ATOM 695 C C . ALA A 1 90 ? -3.203 -9.269 2.684 1.00 98.62 90 ALA A C 1
ATOM 697 O O . ALA A 1 90 ? -3.775 -9.118 3.758 1.00 98.62 90 ALA A O 1
ATOM 698 N N . GLY A 1 91 ? -3.788 -9.882 1.651 1.00 98.50 91 GLY A N 1
ATOM 699 C CA . GLY A 1 91 ? -5.090 -10.541 1.740 1.00 98.50 91 GLY A CA 1
ATOM 700 C C . GLY A 1 91 ? -5.091 -11.664 2.777 1.00 98.50 91 GLY A C 1
ATOM 701 O O . GLY A 1 91 ? -5.947 -11.661 3.652 1.00 98.50 91 GLY A O 1
ATOM 702 N N . VAL A 1 92 ? -4.088 -12.551 2.734 1.00 98.62 92 VAL A N 1
ATOM 703 C CA . VAL A 1 92 ? -3.901 -13.637 3.719 1.00 98.62 92 VAL A CA 1
ATOM 704 C C . VAL A 1 92 ? -3.727 -13.100 5.141 1.00 98.62 92 VAL A C 1
ATOM 706 O O . VAL A 1 92 ? -4.229 -13.698 6.079 1.00 98.62 92 VAL A O 1
ATOM 709 N N . LEU A 1 93 ? -3.023 -11.981 5.324 1.00 98.31 93 LEU A N 1
ATOM 710 C CA . LEU A 1 93 ? -2.837 -11.379 6.647 1.00 98.31 93 LEU A CA 1
ATOM 711 C C . LEU A 1 93 ? -4.136 -10.783 7.209 1.00 98.31 93 LEU A C 1
ATOM 713 O O . LEU A 1 93 ? -4.371 -10.817 8.414 1.00 98.31 93 LEU A O 1
ATOM 717 N N . VAL A 1 94 ? -4.935 -10.154 6.348 1.00 98.12 94 VAL A N 1
ATOM 718 C CA . VAL A 1 94 ? -6.112 -9.386 6.769 1.00 98.12 94 VAL A CA 1
ATOM 719 C C . VAL A 1 94 ? -7.339 -10.274 6.959 1.00 98.12 94 VAL A C 1
ATOM 721 O O . VAL A 1 94 ? -8.250 -9.875 7.689 1.00 98.12 94 VAL A O 1
ATOM 724 N N . TRP A 1 95 ? -7.392 -11.442 6.320 1.00 97.69 95 TRP A N 1
ATOM 725 C CA . TRP A 1 95 ? -8.509 -12.381 6.400 1.00 97.69 95 TRP A CA 1
ATOM 726 C C . TRP A 1 95 ? -8.232 -13.551 7.319 1.00 97.69 95 TRP A C 1
ATOM 728 O O . TRP A 1 95 ? -9.004 -13.621 8.305 1.00 97.69 95 TRP A O 1
#

InterPro domains:
  IPR000701 Succinate dehydrogenase/fumarate reductase type B, transmembrane subunit [PF01127] (4-89)
  IPR014314 Succinate dehydrogenase, cytochrome b556 subunit [PIRSF000178] (3-95)
  IPR014314 Succinate dehydrogenase, cytochrome b556 subunit [TIGR02970] (2-92)
  IPR014314 Succinate dehydrogenase, cytochrome b556 subunit [cd03499] (4-92)
  IPR018495 Succinate dehydrogenase, cytochrome b subunit, conserved site [PS01001] (50-63)
  IPR034804 Fumarate reductase/succinate dehydrogenase, transmembrane subunit [G3DSA:1.20.1300.10] (1-95)
  IPR034804 Fumarate reductase/succinate dehydrogenase, transmembrane subunit [SSF81343] (2-95)